Protein AF-A0A7T1ID91-F1 (afdb_monomer_lite)

pLDDT: mean 85.7, std 9.32, range [58.5, 94.06]

Secondary structure (DSSP, 8-state):
--HHHHHHHHHHH-HHHHHHHHH--SHHHHHHHHHHTT----HHHHHHHHHHTTTHHHHTTS-GGG-HHHHHHHHHT-

Structure (mmCIF, N/CA/C/O backbone):
data_AF-A0A7T1ID91-F1
#
_entry.id   AF-A0A7T1ID91-F1
#
loop_
_atom_site.group_PDB
_atom_site.id
_atom_site.type_symbol
_atom_site.label_atom_id
_atom_site.label_alt_id
_atom_site.label_comp_id
_atom_site.label_asym_id
_atom_site.label_entity_id
_atom_site.label_seq_id
_atom_site.pdbx_PDB_ins_code
_atom_site.Cartn_x
_atom_site.Cartn_y
_atom_site.Cartn_z
_atom_site.occupancy
_atom_site.B_iso_or_equiv
_atom_site.auth_seq_id
_atom_site.auth_comp_id
_atom_site.auth_asym_id
_atom_site.auth_atom_id
_atom_site.pdbx_PDB_model_num
ATOM 1 N N . MET A 1 1 ? 9.474 -13.752 4.784 1.00 71.50 1 MET A N 1
ATOM 2 C CA . MET A 1 1 ? 8.966 -12.749 3.835 1.00 71.50 1 MET A CA 1
ATOM 3 C C . MET A 1 1 ? 7.471 -12.961 3.760 1.00 71.50 1 MET A C 1
ATOM 5 O O . MET A 1 1 ? 7.056 -14.044 3.365 1.00 71.50 1 MET A O 1
ATOM 9 N N . ASP A 1 2 ? 6.703 -12.012 4.285 1.00 86.25 2 ASP A N 1
ATOM 10 C CA . ASP A 1 2 ? 5.240 -12.020 4.207 1.00 86.25 2 ASP A CA 1
ATOM 11 C C . ASP A 1 2 ? 4.767 -11.287 2.935 1.00 86.25 2 ASP A C 1
ATOM 13 O O . ASP A 1 2 ? 5.584 -10.790 2.156 1.00 86.25 2 ASP A O 1
ATOM 17 N N . ALA A 1 3 ? 3.455 -11.264 2.697 1.00 88.62 3 ALA A N 1
ATOM 18 C CA . ALA A 1 3 ? 2.857 -10.625 1.524 1.00 88.62 3 ALA A CA 1
ATOM 19 C C . ALA A 1 3 ? 3.177 -9.121 1.431 1.00 88.62 3 ALA A C 1
ATOM 21 O O . ALA A 1 3 ? 3.402 -8.606 0.338 1.00 88.62 3 ALA A O 1
ATOM 22 N N . LEU A 1 4 ? 3.253 -8.433 2.571 1.00 88.94 4 LEU A N 1
ATOM 23 C CA . LEU A 1 4 ? 3.559 -7.009 2.644 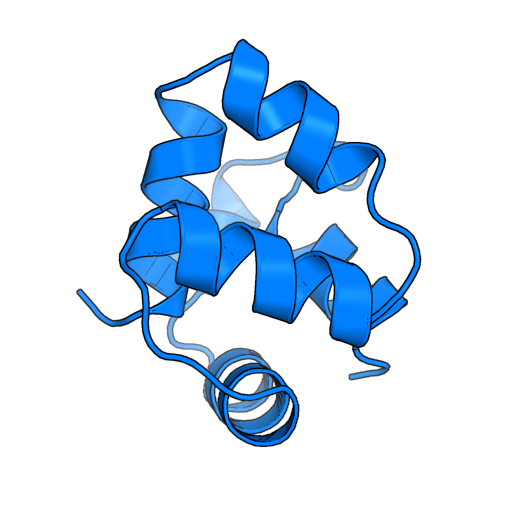1.00 88.94 4 LEU A CA 1
ATOM 24 C C . LEU A 1 4 ? 5.050 -6.746 2.372 1.00 88.94 4 LEU A C 1
ATOM 26 O O . LEU A 1 4 ? 5.388 -5.844 1.612 1.00 88.94 4 LEU A O 1
ATOM 30 N N . ASP A 1 5 ? 5.939 -7.583 2.907 1.00 88.75 5 ASP A N 1
ATOM 31 C CA . ASP A 1 5 ? 7.379 -7.555 2.623 1.00 88.75 5 ASP A CA 1
ATOM 32 C C . ASP A 1 5 ? 7.674 -7.822 1.137 1.00 88.75 5 ASP A C 1
ATOM 34 O O . ASP A 1 5 ? 8.510 -7.149 0.535 1.00 88.75 5 ASP A O 1
ATOM 38 N N . HIS A 1 6 ? 6.954 -8.769 0.522 1.00 90.06 6 HIS A N 1
ATOM 39 C CA . HIS A 1 6 ? 7.056 -9.043 -0.912 1.00 90.06 6 HIS A CA 1
ATOM 40 C C . HIS A 1 6 ? 6.574 -7.849 -1.749 1.00 90.06 6 HIS A C 1
ATOM 42 O O . HIS A 1 6 ? 7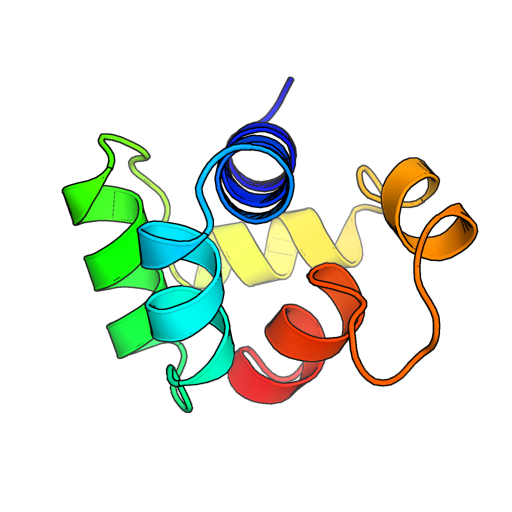.258 -7.444 -2.688 1.00 90.06 6 HIS A O 1
ATOM 48 N N . LEU A 1 7 ? 5.449 -7.235 -1.375 1.00 90.50 7 LEU A N 1
ATOM 49 C CA . LEU A 1 7 ? 4.928 -6.050 -2.053 1.00 90.50 7 LEU A CA 1
ATOM 50 C C . LEU A 1 7 ? 5.920 -4.881 -2.003 1.00 90.50 7 LEU A C 1
ATOM 52 O O . LEU A 1 7 ? 6.186 -4.259 -3.027 1.00 90.50 7 LEU A O 1
ATOM 56 N N . CYS A 1 8 ? 6.515 -4.603 -0.841 1.00 89.81 8 CYS A N 1
ATOM 57 C CA . CYS A 1 8 ? 7.526 -3.552 -0.717 1.00 89.81 8 CYS A CA 1
ATOM 58 C C . CYS A 1 8 ? 8.771 -3.829 -1.575 1.00 89.81 8 CYS A C 1
ATOM 60 O O . CYS A 1 8 ? 9.343 -2.898 -2.137 1.00 89.81 8 CYS A O 1
ATOM 62 N N . HIS A 1 9 ? 9.162 -5.096 -1.742 1.00 89.81 9 HIS A N 1
ATOM 63 C CA . HIS A 1 9 ? 10.235 -5.465 -2.666 1.00 89.81 9 HIS A CA 1
ATOM 64 C C . HIS A 1 9 ? 9.893 -5.199 -4.136 1.00 89.81 9 HIS A C 1
ATOM 66 O O . HIS A 1 9 ? 10.781 -4.806 -4.889 1.00 89.81 9 HIS A O 1
ATOM 72 N N . LEU A 1 10 ? 8.635 -5.373 -4.547 1.00 91.06 10 LEU A N 1
ATOM 73 C CA . LEU A 1 10 ? 8.201 -5.022 -5.903 1.00 91.06 10 LEU A CA 1
ATOM 74 C C . LEU A 1 10 ? 8.266 -3.510 -6.139 1.00 91.06 10 LEU A C 1
ATOM 76 O O . LEU A 1 10 ? 8.710 -3.082 -7.198 1.00 91.06 10 LEU A O 1
ATOM 80 N N . VAL A 1 11 ? 7.886 -2.709 -5.140 1.00 90.25 11 VAL A N 1
ATOM 81 C CA . VAL A 1 11 ? 7.983 -1.239 -5.198 1.00 90.25 11 VAL A CA 1
ATOM 82 C C . VAL A 1 11 ? 9.441 -0.777 -5.316 1.00 90.25 11 VAL A C 1
ATOM 84 O O . VAL A 1 11 ? 9.732 0.093 -6.122 1.00 90.25 11 VAL A O 1
ATOM 87 N N . ASP A 1 12 ? 10.365 -1.373 -4.557 1.00 88.50 12 ASP A N 1
ATOM 88 C CA . ASP A 1 12 ? 11.800 -1.029 -4.605 1.00 88.50 12 ASP A CA 1
ATOM 89 C C . ASP A 1 12 ? 12.490 -1.508 -5.900 1.00 88.50 12 ASP A C 1
ATOM 91 O O . ASP A 1 12 ? 13.449 -0.896 -6.367 1.00 88.50 12 ASP A O 1
ATOM 95 N N . GLY A 1 13 ? 12.017 -2.618 -6.480 1.00 87.00 13 GLY A N 1
ATOM 96 C CA . GLY A 1 13 ? 12.664 -3.293 -7.609 1.00 87.00 13 GLY A CA 1
ATOM 97 C C . GLY A 1 13 ? 12.109 -2.967 -8.998 1.00 87.00 13 GLY A C 1
ATOM 98 O O . GLY A 1 13 ? 12.825 -3.165 -9.982 1.00 87.00 13 GLY A O 1
ATOM 99 N N . ASP A 1 14 ? 10.865 -2.489 -9.107 1.00 89.94 14 ASP A N 1
ATOM 100 C CA . ASP A 1 14 ? 10.195 -2.223 -10.384 1.00 89.94 14 ASP A CA 1
ATOM 101 C C . ASP A 1 14 ? 9.624 -0.788 -10.438 1.00 89.94 14 ASP A C 1
ATOM 103 O O . ASP A 1 14 ? 8.608 -0.495 -9.805 1.00 89.94 14 ASP A O 1
ATOM 107 N N . PRO A 1 15 ? 10.221 0.121 -11.239 1.00 88.19 15 PRO A N 1
ATOM 108 C CA . PRO A 1 15 ? 9.760 1.510 -11.353 1.00 88.19 15 PRO A CA 1
ATOM 109 C C . PRO A 1 15 ? 8.344 1.657 -11.934 1.00 88.19 15 PRO A C 1
ATOM 111 O O . PRO A 1 15 ? 7.663 2.661 -11.714 1.00 88.19 15 PRO A O 1
ATOM 114 N N . GLY A 1 16 ? 7.897 0.686 -12.735 1.00 91.19 16 GLY A N 1
ATOM 115 C CA . GLY A 1 16 ? 6.542 0.663 -13.276 1.00 91.19 16 GLY A CA 1
ATOM 116 C C . GLY A 1 16 ? 5.529 0.344 -12.183 1.00 91.19 16 GLY A C 1
ATOM 117 O O . GLY A 1 16 ? 4.508 1.027 -12.074 1.00 91.19 16 GLY A O 1
ATOM 118 N N . PHE A 1 17 ? 5.852 -0.643 -11.351 1.00 90.75 17 PHE A N 1
ATOM 119 C CA . PHE A 1 17 ? 5.080 -1.038 -10.186 1.00 90.75 17 PHE A CA 1
ATOM 120 C C . PHE A 1 17 ? 5.052 0.073 -9.139 1.00 90.75 17 PHE A C 1
ATOM 122 O O . PHE A 1 17 ? 3.971 0.439 -8.690 1.00 90.75 17 PHE A O 1
ATOM 129 N N . GLU A 1 18 ? 6.202 0.673 -8.823 1.00 92.00 18 GLU A N 1
ATOM 130 C CA . GLU A 1 18 ? 6.328 1.817 -7.914 1.00 92.00 18 GLU A CA 1
ATOM 131 C C . GLU A 1 18 ? 5.357 2.944 -8.288 1.00 92.00 18 GLU A C 1
ATOM 133 O O . GLU A 1 18 ? 4.611 3.457 -7.450 1.00 92.00 18 GLU A O 1
ATOM 138 N N . ARG A 1 19 ? 5.317 3.303 -9.575 1.00 91.25 19 ARG A N 1
ATOM 139 C CA . ARG A 1 19 ? 4.452 4.376 -10.061 1.00 91.25 19 ARG A CA 1
ATOM 140 C C . ARG A 1 19 ? 2.970 4.059 -9.872 1.00 91.25 19 ARG A C 1
ATOM 142 O O . ARG A 1 19 ? 2.210 4.952 -9.514 1.00 91.25 19 ARG A O 1
ATOM 149 N N . VAL A 1 20 ? 2.549 2.823 -10.142 1.00 93.19 20 VAL A N 1
ATOM 150 C CA . VAL A 1 20 ? 1.145 2.404 -9.971 1.00 93.19 20 VAL A CA 1
ATOM 151 C C . VAL A 1 20 ? 0.796 2.276 -8.488 1.00 93.19 20 VAL A C 1
ATOM 153 O O . VAL A 1 20 ? -0.285 2.690 -8.072 1.00 93.19 20 VAL A O 1
ATOM 156 N N . PHE A 1 21 ? 1.735 1.781 -7.685 1.00 93.38 21 PHE A N 1
ATOM 157 C CA . PHE A 1 21 ? 1.610 1.675 -6.240 1.00 93.38 21 PHE A CA 1
ATOM 158 C C . PHE A 1 21 ? 1.335 3.042 -5.613 1.00 93.38 21 PHE A C 1
ATOM 160 O O . PHE A 1 21 ? 0.296 3.209 -4.990 1.00 93.38 21 PHE A O 1
ATOM 167 N N . TYR A 1 22 ? 2.180 4.049 -5.858 1.00 91.19 22 TYR A N 1
ATOM 168 C CA . TYR A 1 22 ? 1.972 5.392 -5.298 1.00 91.19 22 TYR A CA 1
ATOM 169 C C . TYR A 1 22 ? 0.841 6.190 -5.961 1.00 91.19 22 TYR A C 1
ATOM 171 O O . TYR A 1 22 ? 0.406 7.201 -5.409 1.00 91.19 22 TYR A O 1
ATOM 179 N N . ALA A 1 23 ? 0.365 5.767 -7.135 1.00 92.25 23 ALA A N 1
ATOM 180 C CA . ALA A 1 23 ? -0.828 6.333 -7.762 1.00 92.25 23 ALA A CA 1
ATOM 181 C C . ALA A 1 23 ? -2.131 5.777 -7.167 1.00 92.25 23 ALA A C 1
ATOM 183 O O . ALA A 1 23 ? -3.184 6.382 -7.364 1.00 92.25 23 ALA A O 1
ATOM 184 N N . SER A 1 24 ? -2.071 4.647 -6.457 1.00 92.38 24 SER A N 1
ATOM 185 C CA . SER A 1 24 ? -3.238 4.048 -5.812 1.00 92.38 24 SER A CA 1
ATOM 186 C C . SER A 1 24 ? -3.663 4.902 -4.620 1.00 92.38 24 SER A C 1
ATOM 188 O O . SER A 1 24 ? -2.840 5.331 -3.814 1.00 92.38 24 SER A O 1
ATOM 190 N N . THR A 1 25 ? -4.960 5.176 -4.501 1.00 91.81 25 THR A N 1
ATOM 191 C CA . THR A 1 25 ? -5.492 6.053 -3.439 1.00 91.81 25 THR A CA 1
ATOM 192 C C . THR A 1 25 ? -6.465 5.344 -2.511 1.00 91.81 25 THR A C 1
ATOM 194 O O . THR A 1 25 ? -6.845 5.893 -1.477 1.00 91.81 25 THR A O 1
ATOM 197 N N . THR A 1 26 ? -6.843 4.113 -2.851 1.00 92.12 26 THR A N 1
ATOM 198 C CA . THR A 1 26 ? -7.815 3.316 -2.105 1.00 92.12 26 THR A CA 1
ATOM 199 C C . THR A 1 26 ? -7.253 1.948 -1.731 1.00 92.12 26 THR A C 1
ATOM 201 O O . THR A 1 26 ? -6.351 1.412 -2.379 1.00 92.12 26 THR A O 1
ATOM 204 N N . ALA A 1 27 ? -7.815 1.356 -0.676 1.00 91.62 27 ALA A N 1
ATOM 205 C CA . ALA A 1 27 ? -7.479 -0.003 -0.266 1.00 91.62 27 ALA A CA 1
ATOM 206 C C . ALA A 1 27 ? -7.801 -1.041 -1.357 1.00 91.62 27 ALA A C 1
ATOM 208 O O . ALA A 1 27 ? -7.051 -1.993 -1.536 1.00 91.62 27 ALA A O 1
ATOM 209 N N . GLU A 1 28 ? -8.898 -0.851 -2.093 1.00 92.88 28 GLU A N 1
ATOM 210 C CA . GLU A 1 28 ? -9.348 -1.765 -3.149 1.00 92.88 28 GLU A CA 1
ATOM 211 C C . GLU A 1 28 ? -8.397 -1.762 -4.352 1.00 92.88 28 GLU A C 1
ATOM 213 O O . GLU A 1 28 ? -8.032 -2.829 -4.841 1.00 92.88 28 GLU A O 1
ATOM 218 N N . GLU A 1 29 ? -7.930 -0.585 -4.785 1.00 94.06 29 GLU A N 1
ATOM 219 C CA . GLU A 1 29 ? -6.901 -0.468 -5.829 1.00 94.06 29 GLU A CA 1
ATOM 220 C C . GLU A 1 29 ? -5.601 -1.157 -5.411 1.00 94.06 29 GLU A C 1
ATOM 222 O O . GLU A 1 29 ? -4.990 -1.863 -6.212 1.00 94.06 29 GLU A O 1
ATOM 227 N N . MET A 1 30 ? -5.203 -1.004 -4.144 1.00 93.94 30 MET A N 1
ATOM 228 C CA . MET A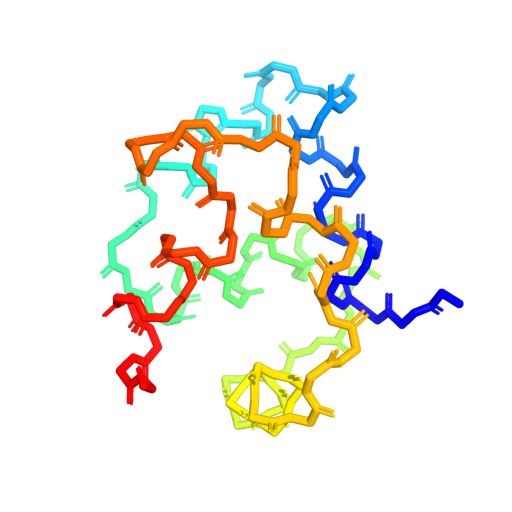 1 30 ? -3.996 -1.639 -3.621 1.00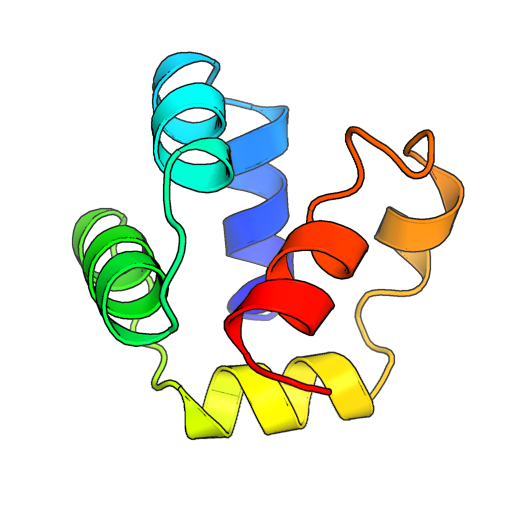 93.94 30 MET A CA 1
ATOM 229 C C . MET A 1 30 ? -4.115 -3.166 -3.568 1.00 93.94 30 MET A C 1
ATOM 231 O O . MET A 1 30 ? -3.166 -3.872 -3.908 1.00 93.94 30 MET A O 1
ATOM 235 N N . VAL A 1 31 ? -5.281 -3.685 -3.176 1.00 93.31 31 VAL A N 1
ATOM 236 C CA . VAL A 1 31 ? -5.568 -5.126 -3.209 1.00 93.31 31 VAL A CA 1
ATOM 237 C C . VAL A 1 31 ? -5.516 -5.643 -4.644 1.00 93.31 31 VAL A C 1
ATOM 239 O O . VAL A 1 31 ? -4.792 -6.596 -4.911 1.00 93.31 31 VAL A O 1
ATOM 242 N N . ALA A 1 32 ? -6.185 -4.975 -5.586 1.00 93.88 32 ALA A N 1
ATOM 243 C CA . ALA A 1 32 ? -6.168 -5.372 -6.993 1.00 93.88 32 ALA A CA 1
ATOM 244 C C . ALA A 1 32 ? -4.751 -5.334 -7.596 1.00 93.88 32 ALA A C 1
ATOM 246 O O . ALA A 1 32 ? -4.384 -6.202 -8.390 1.00 93.88 32 ALA A O 1
ATOM 247 N N . LEU A 1 33 ? -3.932 -4.354 -7.202 1.00 94.06 33 LEU A N 1
ATOM 248 C CA . LEU A 1 33 ? -2.531 -4.263 -7.607 1.00 94.06 33 LEU A CA 1
ATOM 249 C C . LEU A 1 33 ? -1.704 -5.437 -7.066 1.00 94.06 33 LEU A C 1
ATOM 251 O O . LEU A 1 33 ? -0.918 -6.025 -7.810 1.00 94.06 33 LEU A O 1
ATOM 255 N N . ALA A 1 34 ? -1.884 -5.781 -5.789 1.00 93.00 34 ALA A N 1
ATOM 256 C CA . ALA A 1 34 ? -1.211 -6.912 -5.161 1.00 93.00 34 ALA A CA 1
ATOM 257 C C . ALA A 1 34 ? -1.634 -8.247 -5.800 1.00 93.00 34 ALA A C 1
ATOM 259 O O . ALA A 1 34 ? -0.786 -9.064 -6.154 1.00 93.00 34 ALA A O 1
ATOM 260 N N . GLU A 1 35 ? -2.928 -8.446 -6.050 1.00 93.88 35 GLU A N 1
ATOM 261 C CA . GLU A 1 35 ? -3.430 -9.633 -6.748 1.00 93.88 35 GLU A CA 1
ATOM 262 C C . GLU A 1 35 ? -2.873 -9.726 -8.175 1.00 93.88 35 GLU A C 1
ATOM 264 O O . GLU A 1 35 ? -2.447 -10.798 -8.611 1.00 93.88 35 GLU A O 1
ATOM 269 N N . GLY A 1 36 ? -2.794 -8.593 -8.881 1.00 91.81 36 GLY A N 1
ATOM 270 C CA . GLY A 1 36 ? -2.211 -8.493 -10.220 1.00 91.81 36 GLY A CA 1
ATOM 271 C C . GLY A 1 36 ? -0.724 -8.857 -10.287 1.00 91.81 36 GLY A C 1
ATOM 272 O O . GLY A 1 36 ? -0.254 -9.294 -11.338 1.00 91.81 36 GLY A O 1
ATOM 273 N N . SER A 1 37 ? 0.012 -8.739 -9.177 1.00 89.88 37 SER A N 1
ATOM 274 C CA . SER A 1 37 ? 1.404 -9.190 -9.051 1.00 89.88 37 SER A CA 1
ATOM 275 C C . SER A 1 37 ? 1.553 -10.592 -8.446 1.00 89.88 37 SER A C 1
ATOM 277 O O . SER A 1 37 ? 2.673 -11.056 -8.227 1.00 89.88 37 SER A O 1
ATOM 279 N N . GLY A 1 38 ? 0.442 -11.302 -8.218 1.00 92.06 38 GLY A N 1
ATOM 280 C CA . GLY A 1 38 ? 0.425 -12.662 -7.676 1.00 92.06 38 GLY A CA 1
ATOM 281 C C . GLY A 1 38 ? 0.462 -12.736 -6.146 1.00 92.06 38 GLY A C 1
ATOM 282 O O . GLY A 1 38 ? 0.695 -13.812 -5.593 1.00 92.06 38 GLY A O 1
ATOM 283 N N . ILE A 1 39 ? 0.236 -11.620 -5.451 1.00 92.06 39 ILE A N 1
ATOM 284 C CA . ILE A 1 39 ? 0.139 -11.549 -3.993 1.00 92.06 39 ILE A CA 1
ATOM 285 C C . ILE A 1 39 ? -1.340 -11.617 -3.599 1.00 92.06 39 ILE A C 1
ATOM 287 O O . ILE A 1 39 ? -2.086 -10.655 -3.742 1.00 92.06 39 ILE A O 1
ATOM 291 N N . LEU A 1 40 ? -1.767 -12.763 -3.069 1.00 90.94 40 LEU A N 1
ATOM 292 C CA . LEU A 1 40 ? -3.124 -12.951 -2.546 1.00 90.94 40 LEU A CA 1
ATOM 293 C C . LEU A 1 40 ? -3.224 -12.355 -1.137 1.00 90.94 40 LEU A C 1
ATOM 295 O O . LEU A 1 40 ? -2.807 -12.986 -0.165 1.00 90.94 40 LEU A O 1
ATOM 299 N N . ILE A 1 41 ? -3.747 -11.133 -1.035 1.00 89.19 41 ILE A N 1
ATOM 300 C CA . ILE A 1 41 ? -3.899 -10.405 0.228 1.00 89.19 41 ILE A CA 1
ATOM 301 C C . ILE A 1 41 ? -5.159 -9.531 0.208 1.00 89.19 41 ILE A C 1
ATOM 303 O O . ILE A 1 41 ? -5.397 -8.798 -0.746 1.00 89.19 41 ILE A O 1
ATOM 307 N N . GLY A 1 42 ? -5.965 -9.595 1.271 1.00 90.38 42 GLY A N 1
ATOM 308 C CA . GLY A 1 42 ? -7.130 -8.729 1.447 1.00 90.38 42 GLY A CA 1
ATOM 309 C C . GLY A 1 42 ? -6.808 -7.413 2.162 1.00 90.38 42 GLY A C 1
ATOM 310 O O . GLY A 1 42 ? -5.754 -7.243 2.775 1.00 90.38 42 GLY A O 1
ATOM 311 N N . ALA A 1 43 ? -7.758 -6.473 2.151 1.00 88.12 43 ALA A N 1
ATOM 312 C CA . ALA A 1 43 ? -7.615 -5.195 2.858 1.00 88.12 43 ALA A CA 1
ATOM 313 C C . ALA A 1 43 ? -7.469 -5.365 4.387 1.00 88.12 43 ALA A C 1
ATOM 315 O O . ALA A 1 43 ? -6.723 -4.625 5.032 1.00 88.12 43 ALA A O 1
ATOM 316 N N . ASP A 1 44 ? -8.152 -6.350 4.978 1.00 89.75 44 ASP A N 1
ATOM 317 C CA . ASP A 1 44 ? -8.034 -6.656 6.408 1.00 89.75 44 ASP A CA 1
ATOM 318 C C . ASP A 1 44 ? -6.696 -7.319 6.760 1.00 89.75 44 ASP A C 1
ATOM 320 O O . ASP A 1 44 ? -6.112 -7.005 7.799 1.00 89.75 44 ASP A O 1
ATOM 324 N N . ASP A 1 45 ? -6.154 -8.158 5.875 1.00 89.25 45 ASP A N 1
ATOM 325 C CA . ASP A 1 45 ? -4.808 -8.715 6.024 1.00 89.25 45 ASP A CA 1
ATOM 326 C C . ASP A 1 45 ? -3.743 -7.615 5.941 1.00 89.25 45 ASP A C 1
ATOM 328 O O . ASP A 1 45 ? -2.827 -7.585 6.763 1.00 89.25 45 ASP A O 1
ATOM 332 N N . PHE A 1 46 ? -3.898 -6.645 5.028 1.00 89.19 46 PHE A N 1
ATOM 333 C CA . PHE A 1 46 ? -3.057 -5.445 5.007 1.00 89.19 46 PHE A CA 1
ATOM 334 C C . PHE A 1 46 ? -3.097 -4.707 6.346 1.00 89.19 46 PHE A C 1
ATOM 336 O O . PHE A 1 46 ? -2.043 -4.393 6.900 1.00 89.19 46 PHE A O 1
ATOM 343 N N . ARG A 1 47 ? -4.292 -4.468 6.911 1.00 89.38 47 ARG A N 1
ATOM 344 C CA . ARG A 1 47 ? -4.424 -3.848 8.243 1.00 89.38 47 ARG A CA 1
ATOM 345 C C . ARG A 1 47 ? -3.699 -4.642 9.318 1.00 89.38 47 ARG A C 1
ATOM 347 O O . ARG A 1 47 ? -3.003 -4.049 10.142 1.00 89.38 47 ARG A O 1
ATOM 354 N N . ALA A 1 48 ? -3.875 -5.959 9.332 1.00 89.75 48 ALA A N 1
ATOM 355 C CA . ALA A 1 48 ? -3.254 -6.827 10.321 1.00 89.75 48 ALA A CA 1
ATOM 356 C C . ALA A 1 48 ? -1.721 -6.779 10.220 1.00 89.75 48 ALA A C 1
ATOM 358 O O . ALA A 1 48 ? -1.048 -6.569 11.231 1.00 89.75 48 ALA A O 1
ATOM 359 N N . LEU A 1 49 ? -1.173 -6.887 9.007 1.00 88.56 49 LEU A N 1
ATOM 360 C CA . LEU A 1 49 ? 0.269 -6.855 8.767 1.00 88.56 49 LEU A CA 1
ATOM 361 C C . LEU A 1 49 ? 0.878 -5.490 9.110 1.00 88.56 49 LEU A C 1
ATOM 363 O O . LEU A 1 49 ? 1.883 -5.439 9.820 1.00 88.56 49 LEU A O 1
ATOM 367 N N . LEU A 1 50 ? 0.231 -4.386 8.721 1.00 87.12 50 LEU A N 1
ATOM 368 C CA . LEU A 1 50 ? 0.678 -3.028 9.059 1.00 87.12 50 LEU A CA 1
ATOM 369 C C . LEU A 1 50 ? 0.700 -2.775 10.573 1.00 87.12 50 LEU A C 1
ATOM 371 O O . LEU A 1 50 ? 1.584 -2.074 11.060 1.00 87.12 50 LEU A O 1
ATOM 375 N N . ARG A 1 51 ? -0.237 -3.361 11.331 1.00 85.50 51 ARG A N 1
ATOM 376 C CA . ARG A 1 51 ? -0.259 -3.277 12.804 1.00 85.50 51 ARG A CA 1
ATOM 377 C C . ARG A 1 51 ? 0.737 -4.207 13.484 1.00 85.50 51 ARG A C 1
ATOM 379 O O . ARG A 1 51 ? 1.142 -3.935 14.608 1.00 85.50 51 ARG A O 1
ATOM 386 N N . SER A 1 52 ? 1.108 -5.305 12.831 1.00 82.56 52 SER A N 1
ATOM 387 C CA . SER A 1 52 ? 1.989 -6.322 13.411 1.00 82.56 52 SER A CA 1
ATOM 388 C C . SER A 1 52 ? 3.457 -5.892 13.502 1.00 82.56 52 SER A C 1
ATOM 390 O O . SER A 1 52 ? 4.240 -6.549 14.182 1.00 82.56 52 SER A O 1
ATOM 392 N N . GLY A 1 53 ? 3.837 -4.794 12.836 1.00 69.31 53 GLY A N 1
ATOM 393 C CA . GLY A 1 53 ? 5.190 -4.239 12.902 1.00 69.31 53 GLY A CA 1
ATOM 394 C C . GLY A 1 53 ? 6.239 -5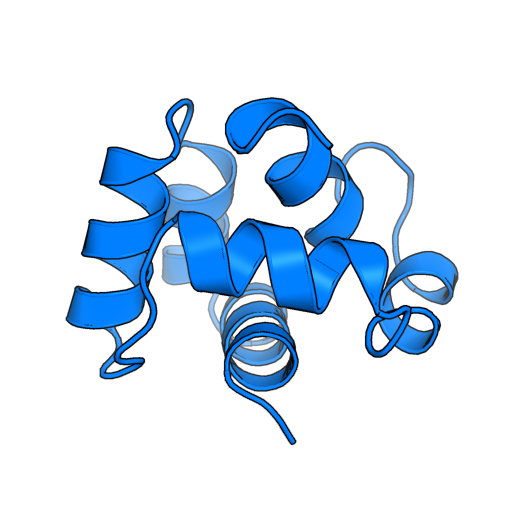.022 12.107 1.00 69.31 53 GLY A C 1
ATOM 395 O O . GLY A 1 53 ? 7.416 -4.684 12.163 1.00 69.31 53 GLY A O 1
ATOM 396 N N . THR A 1 54 ? 5.862 -6.017 11.294 1.00 69.12 54 THR A N 1
ATOM 397 C CA . THR A 1 54 ? 6.823 -6.786 10.469 1.00 69.12 54 THR A CA 1
ATOM 398 C C . THR A 1 54 ? 7.571 -5.933 9.432 1.00 69.12 54 THR A C 1
ATOM 400 O O . THR A 1 54 ? 8.536 -6.389 8.811 1.00 69.12 54 THR A O 1
ATOM 403 N N . THR A 1 55 ? 7.171 -4.669 9.280 1.00 67.38 55 THR A N 1
ATOM 404 C CA . THR A 1 55 ? 7.685 -3.705 8.310 1.00 67.38 55 THR A CA 1
ATOM 405 C C . THR A 1 55 ? 8.651 -2.667 8.878 1.00 67.38 55 THR A C 1
ATOM 407 O O . THR A 1 55 ? 9.058 -1.764 8.147 1.00 67.38 55 THR A O 1
ATOM 410 N N . GLU A 1 56 ? 9.098 -2.803 10.133 1.00 70.31 56 GLU A N 1
ATOM 411 C CA . GLU A 1 56 ? 10.074 -1.889 10.759 1.00 70.31 56 GLU A CA 1
ATOM 412 C C . GLU A 1 56 ? 11.329 -1.657 9.896 1.00 70.31 56 GLU A C 1
ATOM 414 O O . GLU A 1 56 ? 11.851 -0.543 9.831 1.00 70.31 56 GLU A O 1
ATOM 419 N N . ARG A 1 57 ? 11.773 -2.672 9.141 1.00 75.00 57 ARG A N 1
ATOM 420 C CA . ARG A 1 57 ? 12.916 -2.547 8.218 1.00 75.00 57 ARG A CA 1
ATOM 421 C C . ARG A 1 57 ? 12.695 -1.515 7.099 1.00 75.00 57 ARG A C 1
ATOM 423 O O . ARG A 1 57 ? 13.654 -0.902 6.637 1.00 75.00 57 ARG A O 1
ATOM 430 N N . TRP A 1 58 ? 11.451 -1.343 6.653 1.00 76.25 58 TRP A N 1
ATOM 431 C CA . TRP A 1 58 ? 11.069 -0.447 5.558 1.00 76.25 58 TRP A CA 1
ATOM 432 C C . TRP A 1 58 ? 10.879 0.989 6.054 1.00 76.25 58 TRP A C 1
ATOM 434 O O . TRP A 1 58 ? 11.178 1.938 5.329 1.00 76.25 58 TRP A O 1
ATOM 444 N N . LEU A 1 59 ? 10.490 1.166 7.321 1.00 69.12 59 LEU A N 1
ATOM 445 C CA . LEU A 1 59 ? 10.427 2.477 7.978 1.00 69.12 59 LEU A CA 1
ATOM 446 C C . LEU A 1 59 ? 11.803 3.157 8.072 1.00 69.12 59 LEU A C 1
ATOM 448 O O . LEU A 1 59 ? 11.886 4.377 7.993 1.00 69.12 59 LEU A O 1
ATOM 452 N N . LEU A 1 60 ? 12.887 2.380 8.160 1.00 69.06 60 LEU A N 1
ATOM 453 C CA . LEU A 1 60 ? 14.258 2.897 8.262 1.00 69.06 60 LEU A CA 1
ATOM 454 C C . LEU A 1 60 ? 14.896 3.286 6.916 1.00 69.06 60 LEU A C 1
ATOM 456 O O . LEU A 1 60 ? 15.920 3.966 6.910 1.00 69.06 60 LEU A O 1
ATOM 460 N N . ARG A 1 61 ? 14.337 2.842 5.779 1.00 63.84 61 ARG A N 1
ATOM 461 C CA . ARG A 1 61 ? 14.951 3.012 4.446 1.00 63.84 61 ARG A CA 1
ATOM 462 C C . ARG A 1 61 ? 14.420 4.189 3.624 1.00 63.84 61 ARG A C 1
ATOM 464 O O . ARG A 1 61 ? 15.100 4.593 2.687 1.00 63.84 61 ARG A O 1
ATOM 471 N N . GLY A 1 62 ? 13.235 4.720 3.927 1.00 58.50 62 GLY A N 1
ATOM 472 C CA . GLY A 1 62 ? 12.557 5.710 3.079 1.00 58.50 62 GLY A CA 1
ATOM 473 C C . GLY A 1 62 ? 12.365 7.065 3.754 1.00 58.50 62 GLY A C 1
ATOM 474 O O . GLY A 1 62 ? 12.090 7.133 4.950 1.00 58.50 62 GLY A O 1
ATOM 475 N N . ASN A 1 63 ? 12.440 8.147 2.975 1.00 61.88 63 ASN A N 1
ATOM 476 C CA . ASN A 1 63 ? 11.922 9.444 3.410 1.00 61.88 63 ASN A CA 1
ATOM 477 C C . ASN A 1 63 ? 10.390 9.344 3.542 1.00 61.88 63 ASN A C 1
ATOM 479 O O . ASN A 1 63 ? 9.771 8.564 2.819 1.00 61.88 63 ASN A O 1
ATOM 483 N N . ALA A 1 64 ? 9.761 10.121 4.428 1.00 60.47 64 ALA A N 1
ATOM 484 C CA . ALA A 1 64 ? 8.327 9.972 4.732 1.00 60.47 64 ALA A CA 1
ATOM 485 C C . ALA A 1 64 ? 7.421 10.007 3.479 1.00 60.47 64 ALA A C 1
ATOM 487 O O . ALA A 1 64 ? 6.405 9.321 3.433 1.00 60.47 64 ALA A O 1
ATOM 488 N N . SER A 1 65 ? 7.825 10.752 2.443 1.00 64.00 65 SER A N 1
ATOM 489 C CA . SER A 1 65 ? 7.085 10.910 1.184 1.00 64.00 65 SER A CA 1
ATOM 490 C C . SER A 1 65 ? 7.222 9.750 0.188 1.00 64.00 65 SER A C 1
ATOM 492 O O . SER A 1 65 ? 6.449 9.694 -0.760 1.00 64.00 65 SER A O 1
ATOM 494 N N . THR A 1 66 ? 8.192 8.848 0.364 1.00 75.44 66 THR A N 1
ATOM 495 C CA . THR A 1 66 ? 8.451 7.700 -0.533 1.00 75.44 66 THR A CA 1
ATOM 496 C C . THR A 1 66 ? 8.564 6.399 0.254 1.00 75.44 66 THR A C 1
ATOM 498 O O . THR A 1 66 ? 9.237 5.457 -0.153 1.00 75.44 66 THR A O 1
ATOM 501 N N . ASN A 1 67 ? 7.963 6.347 1.441 1.00 86.50 67 ASN A N 1
ATOM 502 C CA . ASN A 1 67 ? 7.965 5.143 2.247 1.00 86.50 67 ASN A CA 1
ATOM 503 C C . ASN A 1 67 ? 6.713 4.314 1.914 1.00 86.50 67 ASN A C 1
ATOM 505 O O . ASN A 1 67 ? 5.600 4.800 2.140 1.00 86.50 67 ASN A O 1
ATOM 509 N N . PRO A 1 68 ? 6.848 3.082 1.384 1.00 88.69 68 PRO A N 1
ATOM 510 C CA . PRO A 1 68 ? 5.694 2.275 0.996 1.00 88.69 68 PRO A CA 1
ATOM 511 C C . PRO A 1 68 ? 4.780 1.957 2.185 1.00 88.69 68 PRO A C 1
ATOM 513 O O . PRO A 1 68 ? 3.568 1.875 2.020 1.00 88.69 68 PRO A O 1
ATOM 516 N N . ILE A 1 69 ? 5.329 1.866 3.400 1.00 90.00 69 ILE A N 1
ATOM 517 C CA . ILE A 1 69 ? 4.547 1.605 4.613 1.00 90.00 69 ILE A CA 1
ATOM 518 C C . ILE A 1 69 ? 3.679 2.800 4.978 1.00 90.00 69 ILE A C 1
ATOM 520 O O . ILE A 1 69 ? 2.499 2.626 5.263 1.00 90.00 69 ILE A O 1
ATOM 524 N N . VAL A 1 70 ? 4.239 4.010 4.919 1.00 88.25 70 VAL A N 1
ATOM 525 C CA . VAL A 1 70 ? 3.491 5.243 5.204 1.00 88.25 70 VAL A CA 1
ATOM 526 C C . VAL A 1 70 ? 2.354 5.414 4.200 1.00 88.25 70 VAL A C 1
ATOM 528 O O . VAL A 1 70 ? 1.233 5.744 4.580 1.00 88.25 70 VAL A O 1
ATOM 531 N N . HIS A 1 71 ? 2.616 5.132 2.922 1.00 90.00 71 HIS A N 1
ATOM 532 C CA . HIS A 1 71 ? 1.585 5.177 1.891 1.00 90.00 71 HIS A CA 1
ATOM 533 C C . HIS A 1 71 ? 0.463 4.157 2.148 1.00 90.00 71 HIS A C 1
ATOM 535 O O . HIS A 1 71 ? -0.714 4.511 2.110 1.00 90.00 71 HIS A O 1
ATOM 541 N N . LEU A 1 72 ? 0.811 2.917 2.500 1.00 90.19 72 LEU A N 1
ATOM 542 C CA . LEU A 1 72 ? -0.170 1.884 2.833 1.00 90.19 72 LEU A CA 1
ATOM 543 C C . LEU A 1 72 ? -0.991 2.237 4.078 1.00 90.19 72 LEU A C 1
ATOM 545 O O . LEU A 1 72 ? -2.204 2.062 4.077 1.00 90.19 72 LEU A O 1
ATOM 549 N N . GLN A 1 73 ? -0.371 2.783 5.124 1.00 89.31 73 GLN A N 1
ATOM 550 C CA . GLN A 1 73 ? -1.091 3.238 6.319 1.00 89.31 73 GLN A CA 1
ATOM 551 C C . GLN A 1 73 ? -2.128 4.318 5.988 1.00 89.31 73 GLN A C 1
ATOM 553 O O . GLN A 1 73 ? -3.238 4.272 6.515 1.00 89.31 73 GLN A O 1
ATOM 558 N N . LEU A 1 74 ? -1.808 5.237 5.069 1.00 88.75 74 LEU A N 1
ATOM 559 C CA . LEU A 1 74 ? -2.728 6.287 4.628 1.00 88.75 74 LEU A CA 1
ATOM 560 C C . LEU A 1 74 ? -3.950 5.729 3.891 1.00 88.75 74 LEU A C 1
ATOM 562 O O . LEU A 1 74 ? -5.075 6.078 4.240 1.00 88.75 74 LEU A O 1
ATOM 566 N N . ILE A 1 75 ? -3.750 4.864 2.894 1.00 90.31 75 ILE A N 1
ATOM 567 C CA . ILE A 1 75 ? -4.861 4.353 2.070 1.00 90.31 75 ILE A CA 1
ATOM 568 C C . ILE A 1 75 ? -5.691 3.284 2.795 1.00 90.31 75 ILE A C 1
ATOM 570 O O . ILE A 1 75 ? -6.893 3.164 2.566 1.00 90.31 75 ILE A O 1
ATOM 574 N N . ILE A 1 76 ? -5.061 2.503 3.680 1.00 87.69 76 ILE A N 1
ATOM 575 C CA . ILE A 1 76 ? -5.724 1.457 4.466 1.00 87.69 76 ILE A CA 1
ATOM 576 C C . ILE A 1 76 ? -6.362 2.049 5.743 1.00 87.69 76 ILE A C 1
ATOM 578 O O . ILE A 1 76 ? -7.320 1.483 6.281 1.00 87.69 76 ILE A O 1
ATOM 582 N N . GLY A 1 77 ? -5.884 3.199 6.223 1.00 83.50 77 GLY A N 1
ATOM 583 C CA . GLY A 1 77 ? -6.392 3.880 7.415 1.00 83.50 77 GLY A CA 1
ATOM 584 C C . GLY A 1 77 ? -5.984 3.173 8.708 1.00 83.50 77 GLY A C 1
ATOM 585 O O . GLY A 1 77 ? -6.847 2.693 9.450 1.00 83.50 77 GLY A O 1
ATOM 586 N N . VAL A 1 78 ? -4.672 3.065 8.943 1.00 75.00 78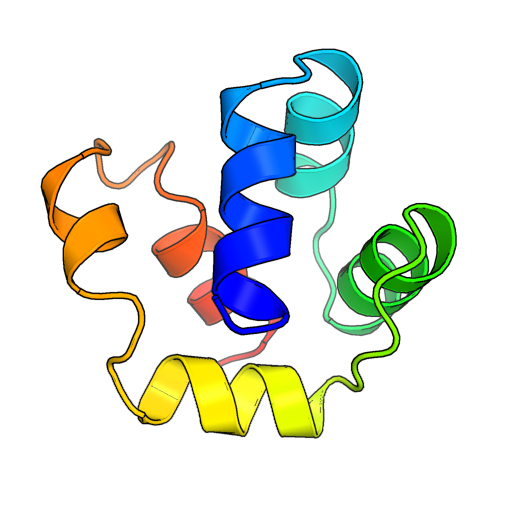 VAL A N 1
ATOM 587 C CA . VAL A 1 78 ? -4.067 2.436 10.135 1.00 75.00 78 VAL A CA 1
ATOM 588 C C . VAL A 1 78 ? -3.274 3.445 10.945 1.00 75.00 78 VAL A C 1
ATOM 590 O O . VAL A 1 78 ? -2.569 4.265 10.322 1.00 75.00 78 VAL A O 1
#

Sequence (78 aa):
MDALDHLCHLVDGDPGFERVFYASTTAEEMVALAEGSGILIGADDFRALLRSGTTERWLLRGNASTNPIVHLQLIIGV

Foldseek 3Di:
DALVVVLVVCLVPPVVLVVQLLVDQAQVSNCVSSVVVVRNDHLVNLVVVLVVCPCVVQVVPDDCSSRSSNSSCRRSVD

Radius of gyration: 11.02 Å; chains: 1; bounding box: 24×24×27 Å